Protein AF-A0AAP0PSF0-F1 (afdb_monomer)

pLDDT: mean 81.95, std 16.82, range [39.72, 97.94]

Foldseek 3Di:
DVVVVVVVVVVQVVPPPQSCLVCQLVVCVVVCVVPDPPDDDSSCVRPVDDPVVVLVVPVPRNVVVVLVVVLVVLQVVLVCQLPDPVNVVVCPPDPDDDDVPCRPCNNVVSSVVRD

InterPro domains:
  IPR001077 O-methyltransferase, C-terminal domain [PF00891] (41-115)
  IPR016461 O-methyltransferase-like [PS51683] (1-115)
  IPR029063 S-adenosyl-L-methionine-dependent methyltransferase superfamily [G3DSA:3.40.50.150] (14-115)
  IPR029063 S-adenosyl-L-methionine-dependent methyltransferase superfamily [SSF53335] (15-115)

Mean predicted aligned error: 9.12 Å

Structure (mmCIF, N/CA/C/O backbone):
data_AF-A0AAP0PSF0-F1
#
_entry.id   AF-A0AAP0PSF0-F1
#
loop_
_atom_site.group_PDB
_atom_site.id
_atom_site.type_symbol
_atom_site.label_atom_id
_atom_site.label_alt_id
_atom_site.label_comp_id
_atom_site.label_asym_id
_atom_site.label_entity_id
_atom_site.label_seq_id
_atom_site.pdbx_PDB_ins_code
_atom_site.Cartn_x
_atom_site.Cartn_y
_atom_site.Cartn_z
_atom_site.occupancy
_atom_site.B_iso_or_equiv
_atom_site.auth_seq_id
_atom_site.auth_comp_id
_atom_site.auth_asym_id
_atom_site.auth_atom_id
_atom_site.pdbx_PDB_model_num
ATOM 1 N N . MET A 1 1 ? 21.529 22.926 -16.461 1.00 49.12 1 MET A N 1
ATOM 2 C CA . MET A 1 1 ? 20.533 21.940 -15.992 1.00 49.12 1 MET A CA 1
ATOM 3 C C . MET A 1 1 ? 20.997 20.517 -16.253 1.00 49.12 1 MET A C 1
ATOM 5 O O . MET A 1 1 ? 21.150 19.821 -15.269 1.00 49.12 1 MET A O 1
ATOM 9 N N . GLN A 1 2 ? 21.356 20.131 -17.486 1.00 39.72 2 GLN A N 1
ATOM 10 C CA . GLN A 1 2 ? 21.862 18.779 -17.801 1.00 39.72 2 GLN A CA 1
ATOM 11 C C . GLN A 1 2 ? 22.948 18.274 -16.835 1.00 39.72 2 GLN A C 1
ATOM 13 O O . GLN A 1 2 ? 22.763 17.265 -16.180 1.00 39.72 2 GLN A O 1
ATOM 18 N N . LYS A 1 3 ? 24.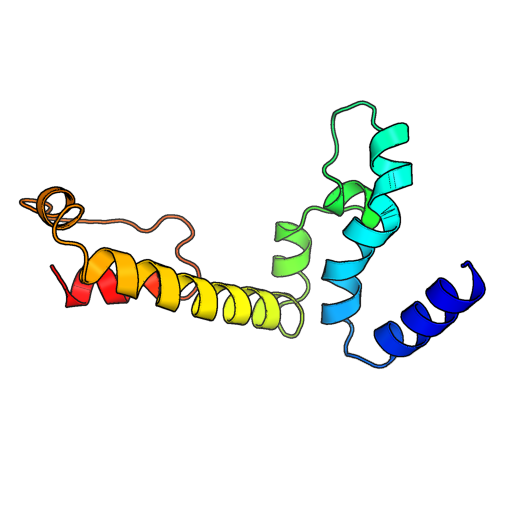002 19.069 -16.613 1.00 41.94 3 LYS A N 1
ATOM 19 C CA . LYS A 1 3 ? 25.096 18.723 -15.692 1.00 41.94 3 LYS A CA 1
ATOM 20 C C . LYS A 1 3 ? 24.653 18.482 -14.236 1.00 41.94 3 LYS A C 1
ATOM 22 O O . LYS A 1 3 ? 25.252 17.677 -13.546 1.00 41.94 3 LYS A O 1
ATOM 27 N N . VAL A 1 4 ? 23.607 19.172 -13.774 1.00 45.22 4 VAL A N 1
ATOM 28 C CA . VAL A 1 4 ? 23.062 19.000 -12.413 1.00 45.22 4 VAL A CA 1
ATOM 29 C C . VAL A 1 4 ? 22.235 17.718 -12.327 1.00 45.22 4 VAL A C 1
ATOM 31 O O . VAL A 1 4 ? 22.291 17.032 -11.315 1.00 45.22 4 VAL A O 1
ATOM 34 N N . CYS A 1 5 ? 21.508 17.376 -13.393 1.00 44.66 5 CYS A N 1
ATOM 35 C CA . CYS A 1 5 ? 20.810 16.098 -13.509 1.00 44.66 5 CYS A CA 1
ATOM 36 C C . CYS A 1 5 ? 21.806 14.931 -13.574 1.00 44.66 5 CYS A C 1
ATOM 38 O O . CYS A 1 5 ? 21.639 13.963 -12.843 1.00 44.66 5 CYS A O 1
ATOM 40 N N . ASP A 1 6 ? 22.884 15.076 -14.350 1.00 46.28 6 ASP A N 1
ATOM 41 C CA . ASP A 1 6 ? 23.924 14.053 -14.500 1.00 46.28 6 ASP A CA 1
ATOM 42 C C . ASP A 1 6 ? 24.720 13.833 -13.195 1.00 46.28 6 ASP A C 1
ATOM 44 O O . ASP A 1 6 ? 25.084 12.705 -12.863 1.00 46.28 6 ASP A O 1
ATOM 48 N N . ASP A 1 7 ? 24.998 14.902 -12.436 1.00 46.66 7 ASP A N 1
ATOM 49 C CA . ASP A 1 7 ? 25.685 14.811 -11.140 1.00 46.66 7 ASP A CA 1
ATOM 50 C C . ASP A 1 7 ? 24.751 14.285 -10.030 1.00 46.66 7 ASP A C 1
ATOM 52 O O . ASP A 1 7 ? 25.209 13.582 -9.129 1.00 46.66 7 ASP A O 1
ATOM 56 N N . HIS A 1 8 ? 23.440 14.551 -10.114 1.00 51.66 8 HIS A N 1
ATOM 57 C CA . HIS A 1 8 ? 22.444 13.923 -9.243 1.00 51.66 8 HIS A CA 1
ATOM 58 C C . HIS A 1 8 ? 22.348 12.417 -9.528 1.00 51.66 8 HIS A C 1
ATOM 60 O O . HIS A 1 8 ? 22.448 11.629 -8.594 1.00 51.66 8 HIS A O 1
ATOM 66 N N . ASP A 1 9 ? 22.281 12.007 -10.799 1.00 49.16 9 ASP A N 1
ATOM 67 C CA . ASP A 1 9 ? 22.228 10.595 -11.208 1.00 49.16 9 ASP A CA 1
ATOM 68 C C . ASP A 1 9 ? 23.428 9.774 -10.722 1.00 49.16 9 ASP A C 1
ATOM 70 O O . ASP A 1 9 ? 23.259 8.628 -10.308 1.00 49.16 9 ASP A O 1
ATOM 74 N N . LYS A 1 10 ? 24.633 10.355 -10.694 1.00 51.78 10 LYS A N 1
ATOM 75 C CA . LYS A 1 10 ? 25.818 9.679 -10.136 1.00 51.78 10 LYS A CA 1
ATOM 76 C C . LYS A 1 10 ? 25.696 9.414 -8.640 1.00 51.78 10 LYS A C 1
ATOM 78 O O . LYS A 1 10 ? 26.093 8.350 -8.184 1.00 51.78 10 LYS A O 1
ATOM 83 N N . HIS A 1 11 ? 25.118 10.345 -7.885 1.00 48.78 11 HIS A N 1
ATOM 84 C CA . HIS A 1 11 ? 24.942 10.178 -6.443 1.00 48.78 11 HIS A CA 1
ATOM 85 C C . HIS A 1 11 ? 23.797 9.207 -6.105 1.00 48.78 11 HIS A C 1
ATOM 87 O O . HIS A 1 11 ? 23.825 8.538 -5.076 1.00 48.78 11 HIS A O 1
ATOM 93 N N . LEU A 1 12 ? 22.811 9.082 -7.002 1.00 45.47 12 LEU A N 1
ATOM 94 C CA . LEU A 1 12 ? 21.737 8.088 -6.918 1.00 45.47 12 LEU A CA 1
ATOM 95 C C . LEU A 1 12 ? 22.219 6.663 -7.216 1.00 45.47 12 LEU A C 1
ATOM 97 O O . LEU A 1 12 ? 21.658 5.720 -6.670 1.00 45.47 12 LEU A O 1
ATOM 101 N N . GLN A 1 13 ? 23.247 6.505 -8.056 1.00 48.47 13 GLN A N 1
ATOM 102 C CA . GLN A 1 13 ? 23.874 5.211 -8.357 1.00 48.47 13 GLN A CA 1
ATOM 103 C C . GLN A 1 13 ? 24.762 4.677 -7.218 1.00 48.47 13 GLN A C 1
ATOM 105 O O . GLN A 1 13 ? 25.096 3.496 -7.215 1.00 48.47 13 GLN A O 1
ATOM 110 N N . GLU A 1 14 ? 25.145 5.524 -6.257 1.00 46.69 14 GLU A N 1
ATOM 111 C CA . GLU A 1 14 ? 25.947 5.143 -5.080 1.00 46.69 14 GLU A CA 1
ATOM 112 C C . GLU A 1 14 ? 25.089 4.670 -3.890 1.00 46.69 14 GLU A C 1
ATOM 114 O O . GLU A 1 14 ? 25.608 4.097 -2.933 1.00 46.69 14 GLU A O 1
ATOM 119 N N . GLN A 1 15 ? 23.774 4.892 -3.946 1.00 45.84 15 GLN A N 1
ATOM 120 C CA . GLN A 1 1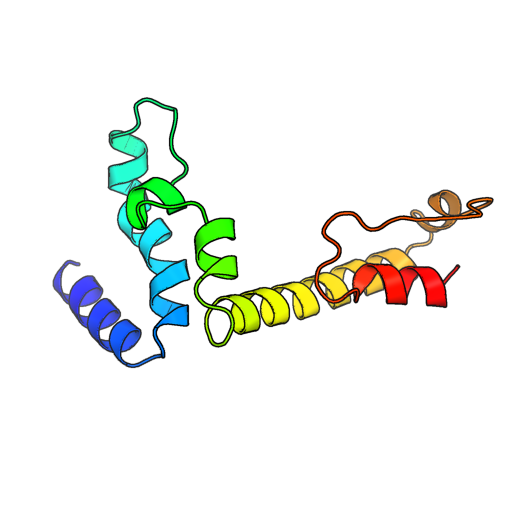5 ? 22.786 4.365 -3.003 1.00 45.84 15 GLN A CA 1
ATOM 121 C C . GLN A 1 15 ? 22.230 3.066 -3.615 1.00 45.84 15 GLN A C 1
ATOM 123 O O . GLN A 1 15 ? 22.008 3.036 -4.822 1.00 45.84 15 GLN A O 1
ATOM 128 N N . GLY A 1 16 ? 22.036 1.998 -2.830 1.00 49.00 16 GLY A N 1
ATOM 129 C CA . GLY A 1 16 ? 21.615 0.670 -3.326 1.00 49.00 16 GLY A CA 1
ATOM 130 C C . GLY A 1 16 ? 20.488 0.694 -4.378 1.00 49.00 16 GLY A C 1
ATOM 131 O O . GLY A 1 16 ? 19.666 1.616 -4.402 1.00 49.00 16 GLY A O 1
ATOM 132 N N . GLU A 1 17 ? 20.446 -0.323 -5.248 1.00 51.97 17 GLU A N 1
ATOM 133 C CA . GLU A 1 17 ? 19.577 -0.467 -6.431 1.00 51.97 17 GLU A CA 1
ATOM 134 C C . GLU A 1 17 ? 18.068 -0.230 -6.172 1.00 51.97 17 GLU A C 1
ATOM 136 O O . GLU A 1 17 ? 17.313 0.047 -7.113 1.00 51.97 17 GLU A O 1
ATOM 141 N N . GLY A 1 18 ? 17.615 -0.225 -4.912 1.00 54.06 18 GLY A N 1
ATOM 142 C CA . GLY A 1 18 ? 16.260 0.173 -4.508 1.00 54.06 18 GLY A CA 1
ATOM 143 C C . GLY A 1 18 ? 15.913 1.666 -4.691 1.00 54.06 18 GLY A C 1
ATOM 144 O O . GLY A 1 18 ? 14.783 1.990 -5.066 1.00 54.06 18 GLY A O 1
ATOM 145 N N . TYR A 1 19 ? 16.857 2.592 -4.487 1.00 58.75 19 TYR A N 1
ATOM 146 C CA . TYR A 1 19 ? 16.622 4.046 -4.602 1.00 58.75 19 TYR A CA 1
ATOM 147 C C . TYR A 1 19 ? 16.483 4.530 -6.068 1.00 58.75 19 TYR A C 1
ATOM 149 O O . TYR A 1 19 ? 15.550 5.285 -6.374 1.00 58.75 19 TYR A O 1
ATOM 157 N N . PRO A 1 20 ? 17.283 4.025 -7.032 1.00 65.44 20 PRO A N 1
ATOM 158 C CA . PRO A 1 20 ? 17.075 4.267 -8.464 1.00 65.44 20 PRO A CA 1
ATOM 159 C C . PRO A 1 20 ? 15.731 3.747 -8.997 1.00 65.44 20 PRO A C 1
ATOM 161 O O . PRO A 1 20 ? 15.204 4.267 -9.987 1.00 65.44 20 PRO A O 1
ATOM 164 N N . ALA A 1 21 ? 15.164 2.705 -8.378 1.00 69.75 21 ALA A N 1
ATOM 165 C CA . ALA A 1 21 ? 13.922 2.093 -8.844 1.00 69.75 21 ALA A CA 1
ATOM 166 C C . ALA A 1 21 ? 12.721 3.038 -8.702 1.00 69.75 21 ALA A C 1
ATOM 168 O O . ALA A 1 21 ? 11.915 3.129 -9.631 1.00 69.75 21 ALA A O 1
ATOM 169 N N . ILE A 1 22 ? 12.634 3.776 -7.588 1.00 78.69 22 ILE A N 1
ATOM 170 C CA . ILE A 1 22 ? 11.509 4.680 -7.322 1.00 78.69 22 ILE A CA 1
ATOM 171 C C . ILE A 1 22 ? 11.673 6.066 -7.949 1.00 78.69 22 ILE A C 1
ATOM 173 O O . ILE A 1 22 ? 10.670 6.723 -8.213 1.00 78.69 22 ILE A O 1
ATOM 177 N N . LEU A 1 23 ? 12.908 6.505 -8.224 1.00 84.69 23 LEU A N 1
ATOM 178 C CA . LEU A 1 23 ? 13.187 7.832 -8.788 1.00 84.69 23 LEU A CA 1
ATOM 179 C C . LEU A 1 23 ? 13.066 7.901 -10.312 1.00 84.69 23 LEU A C 1
ATOM 181 O O . LEU A 1 23 ? 12.594 8.906 -10.845 1.00 84.69 23 LEU A O 1
ATOM 185 N N . LYS A 1 24 ? 13.420 6.823 -11.020 1.00 84.31 24 LYS A N 1
ATOM 186 C CA . LYS A 1 24 ? 13.391 6.783 -12.491 1.00 84.31 24 LYS A CA 1
ATOM 187 C C . LYS A 1 24 ? 12.032 7.149 -13.122 1.00 84.31 24 LYS A C 1
ATOM 189 O O . LYS A 1 24 ? 12.035 7.847 -14.140 1.00 84.31 24 LYS A O 1
ATOM 194 N N . PRO A 1 25 ? 10.873 6.737 -12.562 1.00 88.06 25 PRO A N 1
ATOM 195 C CA . PRO A 1 25 ? 9.576 7.206 -13.040 1.00 88.06 25 PRO A CA 1
ATOM 196 C C . PRO A 1 25 ? 9.482 8.736 -13.041 1.00 88.06 25 PRO A C 1
ATOM 198 O O . PRO A 1 25 ? 9.159 9.318 -14.067 1.00 88.06 25 PRO A O 1
ATOM 201 N N . TRP A 1 26 ? 9.870 9.404 -11.952 1.00 89.12 26 TRP A N 1
ATOM 202 C CA . TRP A 1 26 ? 9.806 10.868 -11.835 1.00 89.12 26 TRP A CA 1
ATOM 203 C C . TRP A 1 26 ? 10.735 11.594 -12.807 1.00 89.12 26 TRP A C 1
ATOM 205 O O . TRP A 1 26 ? 10.362 12.620 -13.368 1.00 89.12 26 TRP A O 1
ATOM 215 N N . GLN A 1 27 ? 11.920 11.042 -13.064 1.00 88.06 27 GLN A N 1
ATOM 216 C CA . GLN A 1 27 ? 12.849 11.586 -14.063 1.00 88.06 27 GLN A CA 1
ATOM 217 C C . GLN A 1 27 ? 12.292 11.494 -15.489 1.00 88.06 27 GLN A C 1
ATOM 219 O O . GLN A 1 27 ? 12.615 12.316 -16.341 1.00 88.06 27 GLN A O 1
ATOM 224 N N . SER A 1 28 ? 11.423 10.513 -15.735 1.00 84.75 28 SER A N 1
ATOM 225 C CA . SER A 1 28 ? 10.785 10.286 -17.032 1.00 84.75 28 SER A CA 1
ATOM 226 C C . SER A 1 28 ? 9.452 11.035 -17.176 1.00 84.75 28 SER A C 1
ATOM 228 O O . SER A 1 28 ? 8.765 10.847 -18.175 1.00 84.75 28 SER A O 1
ATOM 230 N N . PHE A 1 29 ? 9.064 11.873 -16.203 1.00 88.25 29 PHE A N 1
ATOM 231 C CA . PHE A 1 29 ? 7.717 12.450 -16.114 1.00 88.25 29 PHE A CA 1
ATOM 232 C C . PHE A 1 29 ? 7.319 13.312 -17.309 1.00 88.25 29 PHE A C 1
ATOM 234 O O . PHE A 1 29 ? 6.217 13.134 -17.819 1.00 88.25 29 PHE A O 1
ATOM 241 N N . SER A 1 30 ? 8.189 14.207 -17.785 1.00 88.06 30 SER A N 1
ATOM 242 C CA . SER A 1 30 ? 7.874 15.061 -18.940 1.00 88.06 30 SER A CA 1
ATOM 243 C C . SER A 1 30 ? 7.686 14.244 -20.218 1.00 88.06 30 SER A C 1
ATOM 245 O O . SER A 1 30 ? 6.666 14.379 -20.886 1.00 88.06 30 SER A O 1
ATOM 247 N N . GLY A 1 31 ? 8.629 13.346 -20.517 1.00 84.81 3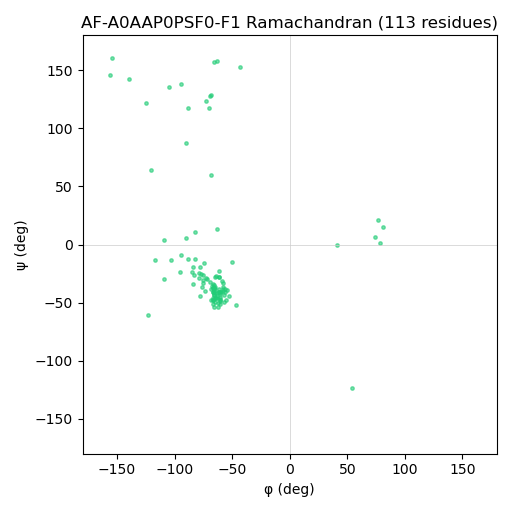1 GLY A N 1
ATOM 248 C CA . GLY A 1 31 ? 8.562 12.488 -21.701 1.00 84.81 31 GLY A CA 1
ATOM 249 C C . GLY A 1 31 ? 7.408 11.489 -21.645 1.00 84.81 31 GLY A C 1
ATOM 250 O O . GLY A 1 31 ? 6.783 11.220 -22.666 1.00 84.81 31 GLY A O 1
ATOM 251 N N . TRP A 1 32 ? 7.083 10.976 -20.454 1.00 87.19 32 TRP A N 1
ATOM 252 C CA . TRP A 1 32 ? 5.875 10.184 -20.251 1.00 87.19 32 TRP A CA 1
ATOM 253 C C . TRP A 1 32 ? 4.640 11.033 -20.552 1.00 87.19 32 TRP A C 1
ATOM 255 O O . TRP A 1 32 ? 3.879 10.660 -21.428 1.00 87.19 32 TRP A O 1
ATOM 265 N N . LEU A 1 33 ? 4.479 12.206 -19.932 1.00 87.19 33 LEU A N 1
ATOM 266 C CA . LEU A 1 33 ? 3.298 13.059 -20.108 1.00 87.19 33 LEU A CA 1
ATOM 267 C C . LEU A 1 33 ? 3.031 13.441 -21.576 1.00 87.19 33 LEU A C 1
ATOM 269 O O . LEU A 1 33 ? 1.877 13.497 -21.993 1.00 87.19 33 LEU A O 1
ATOM 273 N N . GLU A 1 34 ? 4.087 13.695 -22.347 1.00 85.00 34 GLU A N 1
ATOM 274 C CA . GLU A 1 34 ? 4.005 14.045 -23.771 1.00 85.00 34 GLU A CA 1
ATOM 275 C C . GLU A 1 34 ? 3.773 12.830 -24.686 1.00 85.00 34 GLU A C 1
ATOM 277 O O . GLU A 1 34 ? 3.264 12.986 -25.795 1.00 85.00 34 GLU A O 1
ATOM 282 N N . GLY A 1 35 ? 4.162 11.631 -24.242 1.00 74.75 35 GLY A N 1
ATOM 283 C CA . GLY A 1 35 ? 4.311 10.447 -25.086 1.00 74.75 35 GLY A CA 1
ATOM 284 C C . GLY A 1 35 ? 3.283 9.330 -24.897 1.00 74.75 35 GLY A C 1
ATOM 285 O O . GLY A 1 35 ? 3.461 8.280 -25.513 1.00 74.75 35 GLY A O 1
ATOM 286 N N . VAL A 1 36 ? 2.247 9.471 -24.056 1.00 63.22 36 VAL A N 1
ATOM 287 C CA . VAL A 1 36 ? 1.365 8.320 -23.771 1.00 63.22 36 VAL A CA 1
ATOM 288 C C . VAL A 1 36 ? 0.201 8.175 -24.750 1.00 63.22 36 VAL A C 1
ATOM 290 O O . VAL A 1 36 ? -0.775 8.925 -24.709 1.00 63.22 36 VAL A O 1
ATOM 293 N N . ASP A 1 37 ? 0.209 7.044 -25.452 1.00 62.72 37 ASP A N 1
ATOM 294 C CA . ASP A 1 37 ? -0.988 6.303 -25.855 1.00 62.72 37 ASP A CA 1
ATOM 295 C C . ASP A 1 37 ? -1.671 5.701 -24.606 1.00 62.72 37 ASP A C 1
ATOM 297 O O . ASP A 1 37 ? -1.709 4.490 -24.457 1.00 62.72 37 ASP A O 1
ATOM 301 N N . GLY A 1 38 ? -2.099 6.530 -23.644 1.00 64.25 38 GLY A N 1
ATOM 302 C CA . GLY A 1 38 ? -3.014 6.279 -22.506 1.00 64.25 38 GLY A CA 1
ATOM 303 C C . GLY A 1 38 ? -2.983 4.987 -21.653 1.00 64.25 38 GLY A C 1
ATOM 304 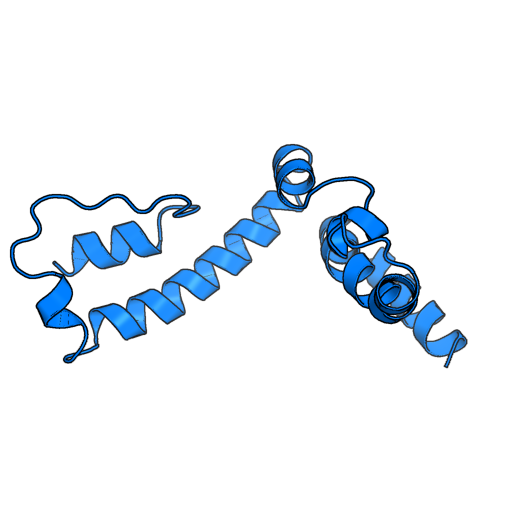O O . GLY A 1 38 ? -3.806 4.885 -20.747 1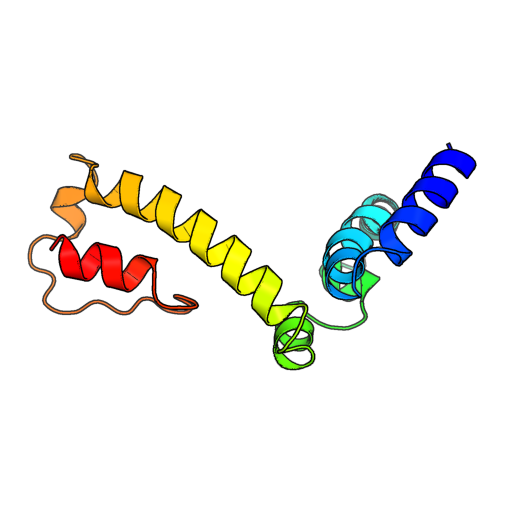.00 64.25 38 GLY A O 1
ATOM 305 N N . VAL A 1 39 ? -2.119 3.999 -21.901 1.00 71.69 39 VAL A N 1
ATOM 306 C CA . VAL A 1 39 ? -2.293 2.619 -21.401 1.00 71.69 39 VAL A CA 1
ATOM 307 C C . VAL A 1 39 ? -1.296 2.249 -20.296 1.00 71.69 39 VAL A C 1
ATOM 309 O O . VAL A 1 39 ? -1.643 1.456 -19.426 1.00 71.69 39 VAL A O 1
ATOM 312 N N . ALA A 1 40 ? -0.087 2.823 -20.281 1.00 85.25 40 ALA A N 1
ATOM 313 C CA . ALA A 1 40 ? 0.957 2.485 -19.305 1.00 85.25 40 ALA A CA 1
ATOM 314 C C . ALA A 1 40 ? 1.132 3.569 -18.227 1.00 85.25 40 ALA A C 1
ATOM 316 O O . ALA A 1 40 ? 1.236 4.763 -18.530 1.00 85.25 40 ALA A O 1
ATOM 317 N N . THR A 1 41 ? 1.239 3.153 -16.962 1.00 89.50 41 THR A N 1
ATOM 318 C CA . THR A 1 41 ? 1.633 4.046 -15.862 1.00 89.50 41 THR A CA 1
ATOM 319 C C . THR A 1 41 ? 3.056 4.575 -16.072 1.00 89.50 41 THR A C 1
ATOM 321 O O . THR A 1 41 ? 3.877 3.957 -16.750 1.00 89.50 41 THR A O 1
ATOM 324 N N . ILE A 1 42 ? 3.396 5.702 -15.443 1.00 89.19 42 ILE A N 1
ATOM 325 C CA . ILE A 1 42 ? 4.755 6.265 -15.506 1.00 89.19 42 ILE A CA 1
ATOM 326 C C . ILE A 1 42 ? 5.831 5.293 -15.000 1.00 89.19 42 ILE A C 1
ATOM 328 O O . ILE A 1 42 ? 6.949 5.265 -15.516 1.00 89.19 42 ILE A O 1
ATOM 332 N N . PHE A 1 43 ? 5.489 4.456 -14.016 1.00 89.31 43 PHE A N 1
ATOM 333 C CA . PHE A 1 43 ? 6.391 3.428 -13.510 1.00 89.31 43 PHE A CA 1
ATOM 334 C C . PHE A 1 43 ? 6.653 2.365 -14.578 1.00 89.31 43 PHE A C 1
ATOM 336 O O . PHE A 1 43 ? 7.807 2.044 -14.857 1.00 89.31 43 PHE A O 1
ATOM 343 N N . GLU A 1 44 ? 5.596 1.872 -15.224 1.00 89.62 44 GLU A N 1
ATOM 344 C CA . GLU A 1 44 ? 5.696 0.887 -16.303 1.00 89.62 44 GLU A CA 1
ATOM 345 C C . GLU A 1 44 ? 6.453 1.438 -17.508 1.00 89.62 44 GLU A C 1
ATOM 347 O O . GLU A 1 44 ? 7.328 0.752 -18.029 1.00 89.62 44 GLU A O 1
ATOM 352 N N . ALA A 1 45 ? 6.204 2.689 -17.898 1.00 87.62 45 ALA A N 1
ATOM 353 C CA . ALA A 1 45 ? 6.941 3.342 -18.976 1.00 87.62 45 ALA A CA 1
ATOM 354 C C . ALA A 1 45 ? 8.449 3.444 -18.668 1.00 87.62 45 ALA A C 1
ATOM 356 O O . ALA A 1 45 ? 9.283 3.181 -19.531 1.00 87.62 45 ALA A O 1
ATOM 357 N N . ALA A 1 46 ? 8.819 3.768 -17.424 1.00 87.12 46 ALA A N 1
ATOM 358 C CA . ALA A 1 46 ? 10.219 3.923 -17.025 1.00 87.12 46 ALA A CA 1
ATOM 359 C C . ALA A 1 46 ? 10.951 2.590 -16.766 1.00 87.12 46 ALA A C 1
ATOM 361 O O . ALA A 1 46 ? 12.184 2.508 -16.889 1.00 87.12 46 ALA A O 1
ATOM 362 N N . ARG A 1 47 ? 10.223 1.548 -16.345 1.00 83.88 47 ARG A N 1
ATOM 363 C CA . ARG A 1 47 ? 10.798 0.295 -15.818 1.00 83.88 47 ARG A CA 1
ATOM 364 C C . ARG A 1 47 ? 10.479 -0.939 -16.659 1.00 83.88 47 ARG A C 1
ATOM 366 O O . ARG A 1 47 ? 11.120 -1.963 -16.442 1.00 83.88 47 ARG A O 1
ATOM 373 N N . GLY A 1 48 ? 9.533 -0.849 -17.592 1.00 87.06 48 GLY A N 1
ATOM 374 C CA . GLY A 1 48 ? 9.074 -1.948 -18.446 1.00 87.06 48 GLY A CA 1
ATOM 375 C C . GLY A 1 48 ? 8.199 -2.989 -17.737 1.00 87.06 48 GLY A C 1
ATOM 376 O O . GLY A 1 48 ? 7.893 -4.021 -18.325 1.00 87.06 48 GLY A O 1
ATOM 377 N N . LYS A 1 49 ? 7.827 -2.754 -16.474 1.00 87.69 49 LYS A N 1
ATOM 378 C CA . LYS A 1 49 ? 7.011 -3.651 -15.642 1.00 87.69 49 LYS A CA 1
ATOM 379 C C . LYS A 1 49 ? 6.268 -2.870 -14.566 1.00 87.69 49 LYS A C 1
ATOM 381 O O . LYS A 1 49 ? 6.667 -1.756 -14.228 1.00 87.69 49 LYS A O 1
ATOM 386 N N . SER A 1 50 ? 5.215 -3.471 -14.016 1.00 90.38 50 SER A N 1
ATOM 387 C CA . SER A 1 50 ? 4.439 -2.863 -12.934 1.00 90.38 50 SER A CA 1
ATOM 388 C C . SER A 1 50 ? 5.269 -2.721 -11.654 1.00 90.38 50 SER A C 1
ATOM 390 O O . SER A 1 50 ? 6.228 -3.468 -11.422 1.00 90.38 50 SER A O 1
ATOM 392 N N . ILE A 1 51 ? 4.867 -1.789 -10.787 1.00 90.19 51 ILE A N 1
ATOM 393 C CA . ILE A 1 51 ? 5.478 -1.636 -9.462 1.00 90.19 51 ILE A CA 1
ATOM 394 C C . ILE A 1 51 ? 5.382 -2.932 -8.649 1.00 90.19 51 ILE A C 1
ATOM 396 O O . ILE A 1 51 ? 6.366 -3.340 -8.042 1.00 90.19 51 ILE A O 1
ATOM 400 N N . TRP A 1 52 ? 4.253 -3.641 -8.718 1.00 91.50 52 TRP A N 1
ATOM 401 C CA . TRP A 1 52 ? 4.037 -4.888 -7.982 1.00 91.50 52 TRP A CA 1
ATOM 402 C C . TRP A 1 52 ? 4.919 -6.030 -8.481 1.00 91.50 52 TRP A C 1
ATOM 404 O O . TRP A 1 52 ? 5.459 -6.775 -7.669 1.00 91.50 52 TRP A O 1
ATOM 414 N N . SER A 1 53 ? 5.137 -6.133 -9.795 1.00 91.50 53 SER A N 1
ATOM 415 C CA . SER A 1 53 ? 6.116 -7.071 -10.361 1.00 91.50 53 SER A CA 1
ATOM 416 C C . SER A 1 53 ? 7.530 -6.751 -9.863 1.00 91.50 53 SER A C 1
ATOM 418 O O . SER A 1 53 ? 8.273 -7.649 -9.489 1.00 91.50 53 SER A O 1
ATOM 420 N N . CYS A 1 54 ? 7.887 -5.465 -9.776 1.00 86.81 54 CYS A N 1
ATOM 421 C CA . CYS A 1 54 ? 9.184 -5.034 -9.252 1.00 86.81 54 CYS A CA 1
ATOM 422 C C . CYS A 1 54 ? 9.363 -5.364 -7.760 1.00 86.81 54 CYS A C 1
ATOM 424 O O . CYS A 1 54 ? 10.440 -5.818 -7.371 1.00 86.81 54 CYS A O 1
ATOM 426 N N . VAL A 1 55 ? 8.317 -5.165 -6.947 1.00 88.62 55 VAL A N 1
ATOM 427 C CA . VAL A 1 55 ? 8.270 -5.576 -5.531 1.00 88.62 55 VAL A CA 1
ATOM 428 C C . VAL A 1 55 ? 8.440 -7.090 -5.406 1.00 88.62 55 VAL A C 1
ATOM 430 O O . VAL A 1 55 ? 9.247 -7.545 -4.603 1.00 88.62 55 VAL A O 1
ATOM 433 N N . ALA A 1 56 ? 7.725 -7.872 -6.217 1.00 89.12 56 ALA A N 1
ATOM 434 C CA . ALA A 1 56 ? 7.773 -9.331 -6.157 1.00 89.12 56 ALA A CA 1
ATOM 435 C C . ALA A 1 56 ? 9.138 -9.915 -6.568 1.00 89.12 56 ALA A C 1
ATOM 437 O O . ALA A 1 56 ? 9.551 -10.936 -6.028 1.00 89.12 56 ALA A O 1
ATOM 438 N N . GLU A 1 57 ? 9.836 -9.282 -7.514 1.00 86.56 57 GLU A N 1
ATOM 439 C CA . GLU A 1 57 ? 11.124 -9.763 -8.032 1.00 86.56 57 GLU A CA 1
ATOM 440 C C . GLU A 1 57 ? 12.329 -9.359 -7.166 1.00 86.56 57 GLU A C 1
ATOM 442 O O . GLU A 1 57 ? 13.334 -10.063 -7.174 1.00 86.56 57 GLU A O 1
ATOM 447 N N . ASN A 1 58 ? 12.247 -8.251 -6.417 1.00 79.69 58 ASN A N 1
ATOM 448 C CA . ASN A 1 58 ? 13.372 -7.684 -5.656 1.00 79.69 58 ASN A CA 1
ATOM 449 C C . ASN A 1 58 ? 13.041 -7.619 -4.161 1.00 79.69 58 ASN A C 1
ATOM 451 O O . ASN A 1 58 ? 12.922 -6.538 -3.572 1.00 79.69 58 ASN A O 1
ATOM 455 N N . VAL A 1 59 ? 12.847 -8.800 -3.568 1.00 71.44 59 VAL A N 1
ATOM 456 C CA . VAL A 1 59 ? 12.349 -8.959 -2.194 1.00 71.44 59 VAL A CA 1
ATOM 457 C C . VAL A 1 59 ? 13.281 -8.314 -1.161 1.00 71.44 59 VAL A C 1
ATOM 459 O O . VAL A 1 59 ? 12.812 -7.611 -0.270 1.00 71.44 59 VAL A O 1
ATOM 462 N N . ASP A 1 60 ? 14.595 -8.478 -1.303 1.00 70.88 60 ASP A N 1
ATOM 463 C CA . ASP A 1 60 ? 15.532 -8.062 -0.253 1.00 70.88 60 ASP A CA 1
ATOM 464 C C . ASP A 1 60 ? 15.811 -6.551 -0.220 1.00 70.88 60 ASP A C 1
ATOM 466 O O . ASP A 1 60 ? 16.222 -6.030 0.817 1.00 70.88 60 ASP A O 1
ATOM 470 N N . GLU A 1 61 ? 15.537 -5.823 -1.305 1.00 75.00 61 GLU A N 1
ATOM 471 C CA . GLU A 1 61 ? 15.963 -4.425 -1.437 1.00 75.00 61 GLU A CA 1
ATOM 472 C C . GLU A 1 61 ? 14.798 -3.462 -1.685 1.00 75.00 61 GLU A C 1
ATOM 474 O O . GLU A 1 61 ? 14.519 -2.582 -0.864 1.00 75.00 61 GLU A O 1
ATOM 479 N N . PHE A 1 62 ? 14.067 -3.642 -2.788 1.00 82.44 62 PHE A N 1
ATOM 480 C CA . PHE A 1 62 ? 12.951 -2.759 -3.125 1.00 82.44 62 PHE A CA 1
ATOM 481 C C . PHE A 1 62 ? 11.704 -3.075 -2.298 1.00 82.44 62 PHE A C 1
ATOM 483 O O . PHE A 1 62 ? 11.073 -2.159 -1.778 1.00 82.44 62 PHE A O 1
ATOM 490 N N . CYS A 1 63 ? 11.357 -4.357 -2.135 1.00 87.81 63 CYS A N 1
ATOM 491 C CA . CYS A 1 63 ? 10.189 -4.755 -1.345 1.00 87.81 63 CYS A CA 1
ATOM 492 C C . CYS A 1 63 ? 10.337 -4.356 0.128 1.00 87.81 63 CYS A C 1
ATOM 494 O O . CYS A 1 63 ? 9.409 -3.783 0.693 1.00 87.81 63 CYS A O 1
ATOM 496 N N . ASN A 1 64 ? 11.508 -4.586 0.730 1.00 88.31 64 ASN A N 1
ATOM 497 C CA . ASN A 1 64 ? 11.780 -4.173 2.108 1.00 88.31 64 ASN A CA 1
ATOM 498 C C . ASN A 1 64 ? 11.662 -2.654 2.274 1.00 88.31 64 ASN A C 1
ATOM 500 O O . ASN A 1 64 ? 10.882 -2.197 3.107 1.00 88.31 64 ASN A O 1
ATOM 504 N N . SER A 1 65 ? 12.332 -1.877 1.418 1.00 86.81 65 SER A N 1
ATOM 505 C CA . SER A 1 65 ? 12.255 -0.408 1.454 1.00 86.81 65 SER A CA 1
ATOM 506 C C . SER A 1 65 ? 10.820 0.106 1.257 1.00 86.81 65 SER A C 1
ATOM 508 O O . SER A 1 65 ? 10.373 1.017 1.953 1.00 86.81 65 SER A O 1
ATOM 510 N N . PHE A 1 66 ? 10.066 -0.501 0.335 1.00 89.88 66 PHE A N 1
ATOM 511 C CA . PHE A 1 66 ? 8.661 -0.173 0.088 1.00 89.88 66 PHE A CA 1
ATOM 512 C C . PHE A 1 66 ? 7.777 -0.495 1.303 1.00 89.88 66 PHE A C 1
ATOM 514 O O . PHE A 1 66 ? 6.973 0.337 1.727 1.00 89.88 66 PHE A O 1
ATOM 521 N N . ASN A 1 67 ? 7.949 -1.675 1.903 1.00 92.62 67 ASN A N 1
ATOM 522 C CA . ASN A 1 67 ? 7.196 -2.100 3.082 1.00 92.62 67 ASN A CA 1
ATOM 523 C C . ASN A 1 67 ? 7.526 -1.256 4.315 1.00 92.62 67 ASN A C 1
ATOM 525 O O . ASN A 1 67 ? 6.624 -0.951 5.092 1.00 92.62 67 ASN A O 1
ATOM 529 N N . GLU A 1 68 ? 8.783 -0.857 4.504 1.00 92.62 68 GLU A N 1
ATOM 530 C CA . GLU A 1 68 ? 9.184 0.047 5.584 1.00 92.62 68 GLU A CA 1
ATOM 531 C C . GLU A 1 68 ? 8.553 1.430 5.419 1.00 92.62 68 GLU A C 1
ATOM 533 O O . GLU A 1 68 ? 7.958 1.949 6.368 1.00 92.62 68 GLU A O 1
ATOM 538 N N . ALA A 1 69 ? 8.593 1.995 4.207 1.00 92.31 69 ALA A N 1
ATOM 539 C CA . ALA A 1 69 ? 7.911 3.250 3.904 1.00 92.31 69 ALA A CA 1
ATOM 540 C C . ALA A 1 69 ? 6.402 3.149 4.196 1.00 92.31 69 ALA A C 1
ATOM 542 O O . ALA A 1 69 ? 5.829 4.031 4.841 1.00 92.31 69 ALA A O 1
ATOM 543 N N . MET A 1 70 ? 5.769 2.036 3.811 1.00 95.81 70 MET A N 1
ATOM 544 C CA . MET A 1 70 ? 4.342 1.815 4.056 1.00 95.81 70 MET A CA 1
ATOM 545 C C . MET A 1 70 ? 4.004 1.5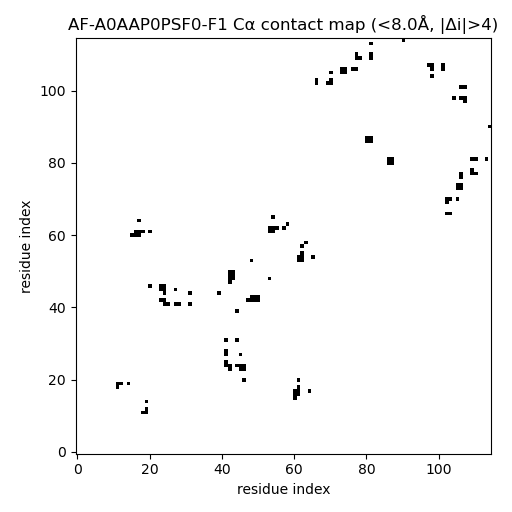18 5.515 1.00 95.81 70 MET A C 1
ATOM 547 O O . MET A 1 70 ? 2.920 1.873 5.980 1.00 95.81 70 MET A O 1
ATOM 551 N N . ALA A 1 71 ? 4.927 0.929 6.274 1.00 96.25 71 ALA A N 1
ATOM 552 C CA . ALA A 1 71 ? 4.778 0.755 7.711 1.00 96.25 71 ALA A CA 1
ATOM 553 C C . ALA A 1 71 ? 4.802 2.105 8.441 1.00 96.25 71 ALA A C 1
ATOM 555 O O . ALA A 1 71 ? 4.008 2.314 9.361 1.00 96.25 71 ALA A O 1
ATOM 556 N N . VAL A 1 72 ? 5.67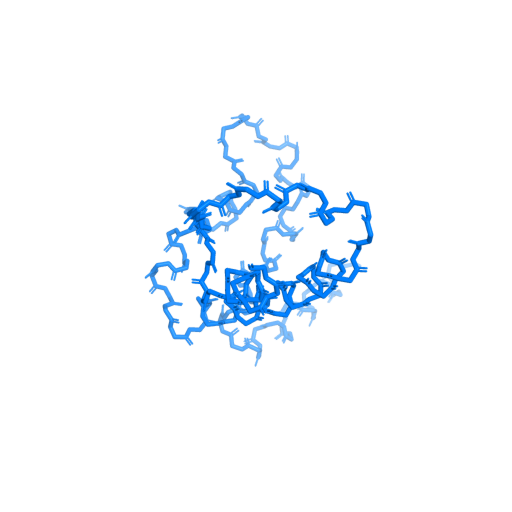6 3.032 8.031 1.00 96.56 72 VAL A N 1
ATOM 557 C CA . VAL A 1 72 ? 5.704 4.399 8.575 1.00 96.56 72 VAL A CA 1
ATOM 558 C C . VAL A 1 72 ? 4.394 5.124 8.275 1.00 96.56 72 VAL A C 1
ATOM 560 O O . VAL A 1 72 ? 3.773 5.637 9.206 1.00 96.56 72 VAL A O 1
ATOM 563 N N . ASP A 1 73 ? 3.946 5.106 7.019 1.00 96.88 73 ASP A N 1
ATOM 564 C CA . ASP A 1 73 ? 2.673 5.711 6.610 1.00 96.88 73 ASP A CA 1
ATOM 565 C C . ASP A 1 73 ? 1.487 5.130 7.401 1.00 96.88 73 ASP A C 1
ATOM 567 O O . ASP A 1 73 ? 0.738 5.861 8.054 1.00 96.88 73 ASP A O 1
ATOM 571 N N . SER A 1 74 ? 1.404 3.797 7.483 1.00 97.69 74 SER A N 1
ATOM 572 C CA . SER A 1 74 ? 0.349 3.097 8.223 1.00 97.69 74 SER A CA 1
ATOM 573 C C . SER A 1 74 ? 0.301 3.487 9.700 1.00 97.69 74 SER A C 1
ATOM 575 O O . SER A 1 74 ? -0.789 3.613 10.249 1.00 97.69 74 SER A O 1
ATOM 577 N N . ARG A 1 75 ? 1.451 3.701 10.360 1.00 97.00 75 ARG A N 1
ATOM 578 C CA . ARG A 1 75 ? 1.494 4.152 11.767 1.00 97.00 75 ARG A CA 1
ATOM 579 C C . ARG A 1 75 ? 0.925 5.556 11.935 1.00 97.00 75 ARG A C 1
ATOM 581 O O . ARG A 1 75 ? 0.244 5.818 12.926 1.00 97.00 75 ARG A O 1
ATOM 588 N N . VAL A 1 76 ? 1.214 6.459 10.998 1.00 97.12 76 VAL A N 1
ATOM 589 C CA . VAL A 1 76 ? 0.705 7.838 11.036 1.00 97.12 76 VAL A CA 1
ATOM 590 C C . VAL A 1 76 ? -0.810 7.834 10.857 1.00 97.12 76 VAL A C 1
ATOM 592 O O . VAL A 1 76 ? -1.531 8.390 11.688 1.00 97.12 76 VAL A O 1
ATOM 595 N N . VAL A 1 77 ? -1.298 7.151 9.819 1.00 96.00 77 VAL A N 1
ATOM 596 C CA . VAL A 1 77 ? -2.731 7.093 9.510 1.00 96.00 77 VAL A CA 1
ATOM 597 C C . VAL A 1 77 ? -3.505 6.355 10.603 1.00 96.00 77 VAL A C 1
ATOM 599 O O . VAL A 1 77 ? -4.551 6.839 11.036 1.00 96.00 77 VAL A O 1
ATOM 602 N N . SER A 1 78 ? -2.992 5.227 11.108 1.00 95.31 78 SER A N 1
ATOM 603 C CA . SER A 1 78 ? -3.687 4.460 12.147 1.00 95.31 78 SER A CA 1
ATOM 604 C C . SER A 1 78 ? -3.784 5.230 13.461 1.00 95.31 78 SER A C 1
ATOM 606 O O . SER A 1 78 ? -4.835 5.212 14.096 1.00 95.31 78 SER A O 1
ATOM 608 N N . THR A 1 79 ? -2.746 5.986 13.833 1.00 95.38 79 THR A N 1
ATOM 609 C CA . THR A 1 79 ? -2.778 6.856 15.018 1.00 95.38 79 THR A CA 1
ATOM 610 C C . THR A 1 79 ? -3.884 7.903 14.898 1.00 95.38 79 THR A C 1
ATOM 612 O O . THR A 1 79 ? -4.682 8.065 15.820 1.00 95.38 79 THR A O 1
ATOM 615 N N . ALA A 1 80 ? -3.977 8.586 13.754 1.00 94.69 80 ALA A N 1
ATOM 616 C CA . ALA A 1 80 ? -5.030 9.572 13.519 1.00 94.69 80 ALA A CA 1
ATOM 617 C C . ALA A 1 80 ? -6.431 8.937 13.550 1.00 94.69 80 ALA A C 1
ATOM 619 O O . ALA A 1 80 ? -7.359 9.498 14.131 1.00 94.69 80 ALA A O 1
ATOM 620 N N . LEU A 1 81 ? -6.577 7.749 12.962 1.00 94.06 81 LEU A N 1
ATOM 621 C CA . LEU A 1 81 ? -7.838 7.020 12.903 1.00 94.06 81 LEU A CA 1
ATOM 622 C C . LEU A 1 81 ? -8.309 6.541 14.286 1.00 94.06 81 LEU A C 1
ATOM 624 O O . LEU A 1 81 ? -9.467 6.755 14.639 1.00 94.06 81 LEU A O 1
ATOM 628 N N . VAL A 1 82 ? -7.423 5.925 15.073 1.00 92.75 82 VAL A N 1
ATOM 629 C CA . VAL A 1 82 ? -7.734 5.391 16.410 1.00 92.75 82 VAL A CA 1
ATOM 630 C C . VAL A 1 82 ? -8.090 6.508 17.395 1.00 92.75 82 VAL A C 1
ATOM 632 O O . VAL A 1 82 ? -8.988 6.339 18.222 1.00 92.75 82 VAL A O 1
ATOM 635 N N . LEU A 1 83 ? -7.422 7.661 17.298 1.00 93.31 83 LEU A N 1
ATOM 636 C CA . LEU A 1 83 ? -7.671 8.816 18.168 1.00 93.31 83 LEU A CA 1
ATOM 637 C C . LEU A 1 83 ? -8.865 9.675 17.723 1.00 93.31 83 LEU A C 1
ATOM 639 O O . LEU A 1 83 ? -9.320 10.531 18.483 1.00 93.31 83 LEU A O 1
ATOM 643 N N . SER A 1 84 ? -9.382 9.468 16.511 1.00 93.31 84 SER A N 1
ATOM 644 C CA . SER A 1 84 ? -10.483 10.262 15.964 1.00 93.31 84 SER A CA 1
ATOM 645 C C . SER A 1 84 ? -11.822 9.923 16.625 1.00 93.31 84 SER A C 1
ATOM 647 O O . SER A 1 84 ? -12.301 8.786 16.576 1.00 93.31 84 SER A O 1
ATOM 649 N N . THR A 1 85 ? -12.486 10.939 17.184 1.00 92.25 85 THR A N 1
ATOM 650 C CA . THR A 1 85 ? -13.860 10.823 17.701 1.00 92.25 85 THR A CA 1
ATOM 651 C C . THR A 1 85 ? -14.881 10.633 16.587 1.00 92.25 85 THR A C 1
ATOM 653 O O . THR A 1 85 ? -15.859 9.913 16.781 1.00 92.25 85 THR A O 1
ATOM 656 N N . GLU A 1 86 ? -14.624 11.218 15.418 1.00 91.94 86 GLU A N 1
ATOM 657 C CA . GLU A 1 86 ? -15.516 11.175 14.255 1.00 91.94 86 GLU A CA 1
ATOM 658 C C . GLU A 1 86 ? -15.470 9.819 13.545 1.00 91.94 86 GLU A C 1
ATOM 660 O O . GLU A 1 86 ? -16.483 9.350 13.035 1.00 91.94 86 GLU A O 1
ATOM 665 N N . CYS A 1 87 ? -14.309 9.153 13.544 1.00 87.69 87 CYS A N 1
ATOM 666 C CA . CYS A 1 87 ? -14.152 7.836 12.920 1.00 87.69 87 CYS A CA 1
ATOM 667 C C . CYS A 1 87 ? -14.589 6.694 13.845 1.00 87.69 87 CYS A C 1
ATOM 669 O O . CYS A 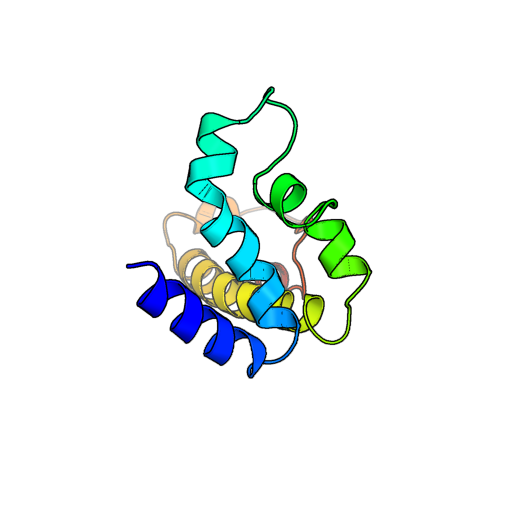1 87 ? -14.864 5.591 13.376 1.00 87.69 87 CYS A O 1
ATOM 671 N N . ARG A 1 88 ? -14.670 6.932 15.161 1.00 86.94 88 ARG A N 1
ATOM 672 C CA . ARG A 1 88 ? -14.997 5.901 16.157 1.00 86.94 88 ARG A CA 1
ATOM 673 C C . ARG A 1 88 ? -16.328 5.173 15.909 1.00 86.94 88 ARG A C 1
ATOM 675 O O . ARG A 1 88 ? -16.372 3.957 16.102 1.00 86.94 88 ARG A O 1
ATOM 682 N N . PRO A 1 89 ? -17.417 5.852 15.498 1.00 90.19 89 PRO A N 1
ATOM 683 C CA . PRO A 1 89 ? -18.687 5.196 15.207 1.00 90.19 89 PRO A CA 1
ATOM 684 C C . PRO A 1 89 ? -18.618 4.174 14.068 1.00 90.19 89 PRO A C 1
ATOM 686 O O . PRO A 1 89 ? -19.373 3.207 14.118 1.00 90.19 89 PRO A O 1
ATOM 689 N N . CYS A 1 90 ? -17.706 4.333 13.100 1.00 88.31 90 CYS A N 1
ATOM 690 C CA . CYS A 1 90 ? -17.555 3.416 11.963 1.00 88.31 90 CYS A CA 1
ATOM 691 C C . CYS A 1 90 ? -17.188 1.986 12.386 1.00 88.31 90 CYS A C 1
ATOM 693 O O . CYS A 1 90 ? -17.456 1.041 11.651 1.00 88.31 90 CYS A O 1
ATOM 695 N N . TRP A 1 91 ? -16.600 1.830 13.574 1.00 87.62 91 TRP A N 1
ATOM 696 C CA . TRP A 1 91 ? -16.139 0.545 14.101 1.00 87.62 91 TRP A CA 1
ATOM 697 C C . TRP A 1 91 ? -17.171 -0.149 15.000 1.00 87.62 91 TRP A C 1
ATOM 699 O O . TRP A 1 91 ? -16.995 -1.305 15.377 1.00 87.62 91 TRP A O 1
ATOM 709 N N . ARG A 1 92 ? -18.272 0.527 15.364 1.00 87.00 92 ARG A N 1
ATOM 710 C CA . ARG A 1 92 ? -19.271 -0.033 16.287 1.00 87.00 92 ARG A CA 1
ATOM 711 C C . ARG A 1 92 ? -20.042 -1.182 15.643 1.00 87.00 92 ARG A C 1
ATOM 713 O O . ARG A 1 92 ? -20.663 -1.015 14.601 1.00 87.00 92 ARG A O 1
ATOM 720 N N . GLY A 1 93 ? -20.081 -2.321 16.333 1.00 89.31 93 GLY A N 1
ATOM 721 C CA . GLY A 1 93 ? -20.860 -3.490 15.916 1.00 89.31 93 GLY A CA 1
ATOM 722 C C . GLY A 1 93 ? -20.207 -4.323 14.811 1.00 89.31 93 GLY A C 1
ATOM 723 O O . GLY A 1 93 ? -20.787 -5.330 14.412 1.00 89.31 93 GLY A O 1
ATOM 724 N N . LEU A 1 94 ? -19.010 -3.949 14.345 1.00 92.00 94 LEU A N 1
ATOM 725 C CA . LEU A 1 94 ? -18.210 -4.818 13.490 1.00 92.00 94 LEU A CA 1
ATOM 726 C C . LEU A 1 94 ? -17.726 -6.022 14.301 1.00 92.00 94 LEU A C 1
ATOM 728 O O . LEU A 1 94 ? -17.145 -5.875 15.371 1.00 92.00 94 LEU A O 1
ATOM 732 N N . THR A 1 95 ? -17.960 -7.219 13.772 1.00 93.06 95 THR A N 1
ATOM 733 C CA . THR A 1 95 ? -17.491 -8.482 14.366 1.00 93.06 95 THR A CA 1
ATOM 734 C C . THR A 1 95 ? -16.271 -9.052 13.645 1.00 93.06 95 THR A C 1
ATOM 736 O O . THR A 1 95 ? -15.649 -9.989 14.132 1.00 93.06 95 THR A O 1
ATOM 739 N N . SER A 1 96 ? -15.953 -8.530 12.460 1.00 94.12 96 SER A N 1
ATOM 740 C CA . SER A 1 96 ? -14.830 -8.964 11.629 1.00 94.12 96 SER A CA 1
ATOM 741 C C . SER A 1 96 ? -14.400 -7.845 10.684 1.00 94.12 96 SER A C 1
ATOM 743 O O . SER A 1 96 ? -15.253 -7.121 10.168 1.00 94.12 96 SER A O 1
ATOM 745 N N . LEU A 1 97 ? -13.100 -7.761 10.402 1.00 93.44 97 LEU A N 1
ATOM 746 C CA . LEU A 1 97 ? -12.496 -6.818 9.462 1.00 93.44 97 LEU A CA 1
ATOM 747 C C . LEU A 1 97 ? -11.403 -7.528 8.654 1.00 93.44 97 LEU A C 1
ATOM 749 O O . LEU A 1 97 ? -10.664 -8.343 9.202 1.00 93.44 97 LEU A O 1
ATOM 753 N N . VAL A 1 98 ? -11.283 -7.189 7.370 1.00 96.19 98 VAL A N 1
ATOM 754 C CA . VAL A 1 98 ? -10.177 -7.626 6.509 1.00 96.19 98 VAL A CA 1
ATOM 755 C C . VAL A 1 98 ? -9.507 -6.395 5.909 1.00 96.19 98 VAL A C 1
ATOM 757 O O . VAL A 1 98 ? -10.155 -5.613 5.218 1.00 96.19 98 VAL A O 1
ATOM 760 N N . ASP A 1 99 ? -8.209 -6.247 6.163 1.00 95.94 99 ASP A N 1
ATOM 761 C CA . ASP A 1 99 ? -7.355 -5.209 5.582 1.00 95.94 99 ASP A CA 1
ATOM 762 C C . ASP A 1 99 ? -6.731 -5.733 4.273 1.00 95.94 99 ASP A C 1
ATOM 764 O O . ASP A 1 99 ? -5.680 -6.384 4.265 1.00 95.94 99 ASP A O 1
ATOM 768 N N . VAL A 1 100 ? -7.449 -5.558 3.157 1.00 97.62 100 VAL A N 1
ATOM 769 C CA . VAL A 1 100 ? -7.019 -6.051 1.838 1.00 97.62 100 VAL A CA 1
ATOM 770 C C . VAL A 1 100 ? -5.825 -5.235 1.357 1.00 97.62 100 VAL A C 1
ATOM 772 O O . VAL A 1 100 ? -5.939 -4.039 1.115 1.00 97.62 100 VAL A O 1
ATOM 775 N N . GLY A 1 101 ? -4.683 -5.900 1.176 1.00 95.00 101 GLY A N 1
ATOM 776 C CA . GLY A 1 101 ? -3.435 -5.207 0.861 1.00 95.00 101 GLY A CA 1
ATOM 777 C C . GLY A 1 101 ? -2.797 -4.523 2.072 1.00 95.00 101 GLY A C 1
ATOM 778 O O . GLY A 1 101 ? -1.951 -3.658 1.878 1.00 95.00 101 GLY A O 1
ATOM 779 N N . GLY A 1 102 ? -3.135 -4.932 3.303 1.00 96.31 102 GLY A N 1
ATOM 780 C CA . GLY A 1 102 ? -2.638 -4.354 4.564 1.00 96.31 102 GLY A CA 1
ATOM 781 C C . GLY A 1 102 ? -1.129 -4.470 4.836 1.00 96.31 102 GLY A C 1
ATOM 782 O O . GLY A 1 102 ? -0.684 -4.277 5.970 1.00 96.31 102 GLY A O 1
ATOM 783 N N . GLY A 1 103 ? -0.328 -4.819 3.826 1.00 94.25 103 GLY A N 1
ATOM 784 C CA . GLY A 1 103 ? 1.125 -4.929 3.902 1.00 94.25 103 GLY A CA 1
ATOM 785 C C . GLY A 1 103 ? 1.579 -5.843 5.039 1.00 94.25 103 GLY A C 1
ATOM 786 O O . GLY A 1 103 ? 1.166 -6.995 5.142 1.00 94.25 103 GLY A O 1
ATOM 787 N N . THR A 1 104 ? 2.414 -5.308 5.926 1.00 95.06 104 THR A N 1
ATOM 788 C CA . THR A 1 104 ? 2.937 -6.015 7.108 1.00 95.06 104 THR A CA 1
ATOM 789 C C . THR A 1 104 ? 1.973 -6.010 8.307 1.00 95.06 104 THR A C 1
ATOM 791 O O . THR A 1 104 ? 2.351 -6.388 9.417 1.00 95.06 104 THR A O 1
ATOM 794 N N . GLY A 1 105 ? 0.718 -5.590 8.104 1.00 97.19 105 GLY A N 1
ATOM 795 C CA . GLY A 1 105 ? -0.367 -5.678 9.085 1.00 97.19 105 GLY A CA 1
ATOM 796 C C . GLY A 1 105 ? -0.381 -4.569 10.137 1.00 97.19 105 GLY A C 1
ATOM 797 O O . GLY A 1 105 ? -1.049 -4.707 11.159 1.00 97.19 105 GLY A O 1
ATOM 798 N N . ILE A 1 106 ? 0.355 -3.474 9.923 1.00 97.94 106 ILE A N 1
ATOM 799 C CA . ILE A 1 106 ? 0.446 -2.354 10.874 1.00 97.94 106 ILE A CA 1
ATOM 800 C C . ILE A 1 106 ? -0.926 -1.719 11.131 1.00 97.94 106 ILE A C 1
ATOM 802 O O . ILE A 1 106 ? -1.294 -1.521 12.289 1.00 97.94 106 ILE A O 1
ATOM 806 N N . MET A 1 107 ? -1.676 -1.415 10.068 1.00 97.00 107 MET A N 1
ATOM 807 C CA . MET A 1 107 ? -3.008 -0.815 10.168 1.00 97.00 107 MET A CA 1
ATOM 808 C C . MET A 1 107 ? -3.996 -1.785 10.823 1.00 97.00 107 MET A C 1
ATOM 810 O O . MET A 1 107 ? -4.588 -1.454 11.850 1.00 97.00 107 MET A O 1
ATOM 814 N N . GLY A 1 108 ? -4.109 -3.005 10.288 1.00 96.00 108 GLY A N 1
ATOM 815 C CA . GLY A 1 108 ? -4.966 -4.047 10.857 1.00 96.00 108 GLY A CA 1
ATOM 816 C C . GLY A 1 108 ? -4.716 -4.305 12.349 1.00 96.00 108 GLY A C 1
ATOM 817 O O . GLY A 1 108 ? -5.673 -4.362 13.120 1.00 96.00 108 GLY A O 1
ATOM 818 N N . ARG A 1 109 ? -3.449 -4.387 12.786 1.00 96.31 109 ARG A N 1
ATOM 819 C CA . ARG A 1 109 ? -3.107 -4.552 14.209 1.00 96.31 109 ARG A CA 1
ATOM 820 C C . ARG A 1 109 ? -3.553 -3.358 15.050 1.00 96.31 109 ARG A C 1
ATOM 822 O O . ARG A 1 109 ? -4.165 -3.562 16.090 1.00 96.31 109 ARG A O 1
ATOM 829 N N . ALA A 1 110 ? -3.299 -2.133 14.593 1.00 95.81 110 ALA A N 1
ATOM 830 C CA . ALA A 1 110 ? -3.700 -0.932 15.324 1.00 95.81 110 ALA A CA 1
ATOM 831 C C . ALA A 1 110 ? -5.227 -0.834 15.501 1.00 95.81 110 ALA A C 1
ATOM 833 O O . ALA A 1 110 ? -5.696 -0.431 16.562 1.00 95.81 110 ALA A O 1
ATOM 834 N N . ILE A 1 111 ? -6.005 -1.230 14.488 1.00 93.81 111 ILE A N 1
ATOM 835 C CA . ILE A 1 111 ? -7.471 -1.265 14.582 1.00 93.81 111 ILE A CA 1
ATOM 836 C C . ILE A 1 111 ? -7.924 -2.355 15.561 1.00 93.81 111 ILE A C 1
ATOM 838 O O . ILE A 1 111 ? -8.731 -2.065 16.439 1.00 93.81 111 ILE A O 1
ATOM 842 N N . ALA A 1 112 ? -7.386 -3.574 15.447 1.00 93.62 112 ALA A N 1
ATOM 843 C CA . ALA A 1 112 ? -7.746 -4.699 16.314 1.00 93.62 112 ALA A CA 1
ATOM 844 C C . ALA A 1 112 ? -7.368 -4.483 17.792 1.00 93.62 112 ALA A C 1
ATOM 846 O O . ALA A 1 112 ? -7.992 -5.050 18.682 1.00 93.62 112 ALA A O 1
ATOM 847 N N . GLU A 1 113 ? -6.338 -3.681 18.072 1.00 93.69 113 GLU A N 1
ATOM 848 C CA . GLU A 1 113 ? -5.974 -3.284 19.437 1.00 93.69 113 GLU A CA 1
ATOM 849 C C . GLU A 1 113 ? -6.905 -2.196 20.005 1.00 93.69 113 GLU A C 1
ATOM 851 O O . GLU A 1 113 ? -7.043 -2.075 21.223 1.00 93.69 113 GLU A O 1
ATOM 856 N N . ALA A 1 114 ? -7.539 -1.393 19.145 1.00 92.06 114 ALA A N 1
ATOM 857 C CA . ALA A 1 114 ? -8.346 -0.240 19.54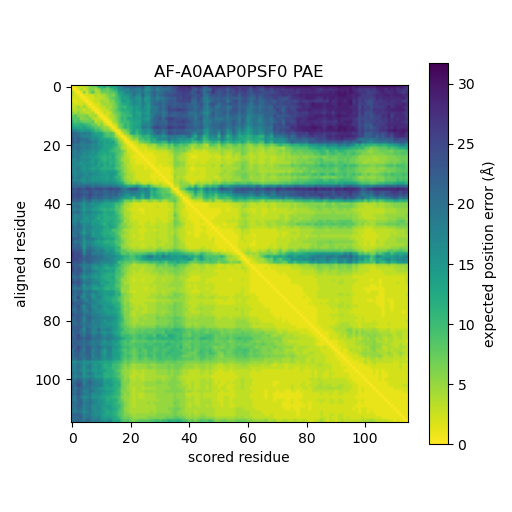2 1.00 92.06 114 ALA A CA 1
ATOM 858 C C . ALA A 1 114 ? -9.857 -0.520 19.672 1.00 92.06 114 ALA A C 1
ATOM 860 O O . ALA A 1 114 ? -10.546 0.235 20.377 1.00 92.06 114 ALA A O 1
ATOM 861 N N . PHE A 1 115 ? -10.372 -1.545 18.984 1.00 88.56 115 PHE A N 1
ATOM 862 C CA . PHE A 1 115 ? -11.804 -1.837 18.822 1.00 88.56 115 PHE A CA 1
ATOM 863 C C . PHE A 1 115 ? -12.107 -3.325 18.969 1.00 88.56 115 PHE A C 1
ATOM 865 O O . PHE A 1 115 ? -13.151 -3.620 19.597 1.00 88.56 115 PHE A O 1
#

Solvent-accessible surface area (backbone atoms only — not comparable to full-atom values): 6889 Å² total; per-residue (Å²): 108,70,69,59,53,55,55,48,51,56,60,42,69,73,41,65,78,42,58,49,63,71,45,45,26,67,78,38,43,69,63,43,73,77,63,63,83,86,75,71,53,56,50,27,70,61,66,78,43,50,68,66,56,49,33,69,74,33,52,87,48,38,29,46,56,50,50,51,55,49,46,55,51,30,53,56,53,38,50,54,48,72,71,29,76,84,54,50,67,80,58,64,87,64,90,77,88,80,62,86,86,42,78,95,37,55,40,53,49,52,50,66,76,73,108

Organism: NCBI:txid461633

Secondary structure (DSSP, 8-state):
-HHHHHHHHHHHTTS-THHHHHHHHHHTHHHHHHH--S-S-HHHHHHSS-HHHHHHH-IIIIIHHHHHHHHHHHHHHHHHHHH-TTTGGGGTT------TT-TTSHHHHHHHHH-

Sequence (115 aa):
MQKVCDDHDKHLQEQGEGYPAILKPWQSFSGWLEGVDGVATIFEAARGKSIWSCVAENVDEFCNSFNEAMAVDSRVVSTALVLSTECRPCWRGLTSLVDVGGGTGIMGRAIAEAF

Radius of gyration: 19.04 Å; Cα contacts (8 Å, |Δi|>4): 73; chains: 1; bounding box: 47×32×45 Å